Protein AF-A0A7C3XZ71-F1 (afdb_monomer)

Foldseek 3Di:
DDDPPDDFLVQFPQDDPQFGNDDPDPPPDPLFFDQLLVVVVVLVVVLVVQLVVLVVVVDDPPDPVNVVSNVVSVVVSVVVSVPDDDPPFDAPPDPPGDGPQDDPRGGRVSGDGHPRDDVDGDGPDPDPPPPPDD

Structure (mmCIF, N/CA/C/O backbone):
data_AF-A0A7C3XZ71-F1
#
_entry.id   AF-A0A7C3XZ71-F1
#
loop_
_atom_site.group_PDB
_atom_site.id
_atom_site.type_symbol
_atom_site.label_atom_id
_atom_site.label_alt_id
_atom_site.label_comp_id
_atom_site.label_asym_id
_atom_site.label_entity_id
_atom_site.label_seq_id
_atom_site.pdbx_PDB_ins_code
_atom_site.Cartn_x
_atom_site.Cartn_y
_atom_site.Cartn_z
_atom_site.occupancy
_atom_site.B_iso_or_equiv
_atom_site.auth_seq_id
_atom_site.auth_comp_id
_atom_site.auth_asym_id
_atom_site.auth_atom_id
_atom_site.pdbx_PDB_model_num
ATOM 1 N N . MET A 1 1 ? -11.980 -8.188 44.718 1.00 34.22 1 MET A N 1
ATOM 2 C CA . MET A 1 1 ? -11.807 -8.435 43.269 1.00 34.22 1 MET A CA 1
ATOM 3 C C . MET A 1 1 ? -12.173 -7.157 42.534 1.00 34.22 1 MET A C 1
ATOM 5 O O . MET A 1 1 ? -13.336 -6.785 42.555 1.00 34.22 1 MET A O 1
ATOM 9 N N . ALA A 1 2 ? -11.195 -6.421 42.002 1.00 36.97 2 ALA A N 1
ATOM 10 C CA . ALA A 1 2 ? -11.461 -5.149 41.333 1.00 36.97 2 ALA A CA 1
ATOM 11 C C . ALA A 1 2 ? -12.155 -5.408 39.990 1.00 36.97 2 ALA A C 1
ATOM 13 O O . ALA A 1 2 ? -11.551 -5.920 39.048 1.00 36.97 2 ALA A O 1
ATOM 14 N N . THR A 1 3 ? -13.445 -5.094 39.926 1.00 45.03 3 THR A N 1
ATOM 15 C CA . THR A 1 3 ? -14.258 -5.143 38.713 1.00 45.03 3 THR A CA 1
ATOM 16 C C . THR A 1 3 ? -13.667 -4.148 37.722 1.00 45.03 3 THR A C 1
ATOM 18 O O . THR A 1 3 ? -13.735 -2.942 37.950 1.00 45.03 3 THR A O 1
ATOM 21 N N . ILE A 1 4 ? -13.040 -4.633 36.646 1.00 48.81 4 ILE A N 1
ATOM 22 C CA . ILE A 1 4 ? -12.467 -3.780 35.598 1.00 48.81 4 ILE A CA 1
ATOM 23 C C . ILE A 1 4 ? -13.623 -3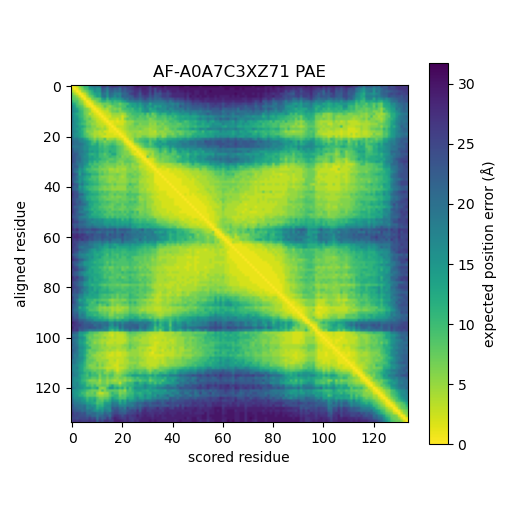.019 34.934 1.00 48.81 4 ILE A C 1
ATOM 25 O O . ILE A 1 4 ? -14.320 -3.519 34.049 1.00 48.81 4 ILE A O 1
ATOM 29 N N . GLN A 1 5 ? -13.864 -1.803 35.421 1.00 48.72 5 GLN A N 1
ATOM 30 C CA . GLN A 1 5 ? -14.847 -0.876 34.891 1.00 48.72 5 GLN A CA 1
ATOM 31 C C . GLN A 1 5 ? -14.360 -0.382 33.528 1.00 48.72 5 GLN A C 1
ATOM 33 O O . GLN A 1 5 ? -13.364 0.324 33.432 1.00 48.72 5 GLN A O 1
ATOM 38 N N . LYS A 1 6 ? -15.070 -0.801 32.473 1.00 50.16 6 LYS A N 1
ATOM 39 C CA . LYS A 1 6 ? -15.217 -0.117 31.173 1.00 50.16 6 LYS A CA 1
ATOM 40 C C . LYS A 1 6 ? -14.004 0.730 30.733 1.00 50.16 6 LYS A C 1
ATOM 42 O O . LYS A 1 6 ? -14.123 1.939 30.572 1.00 50.16 6 LYS A O 1
ATOM 47 N N . LEU A 1 7 ? -12.853 0.105 30.491 1.00 56.19 7 LEU A N 1
ATOM 48 C CA . LEU A 1 7 ? -11.729 0.814 29.878 1.00 56.19 7 LEU A CA 1
ATOM 49 C C . LEU A 1 7 ? -12.064 1.160 28.419 1.00 56.19 7 LEU A C 1
ATOM 51 O O . LEU A 1 7 ? -12.494 0.288 27.660 1.00 56.19 7 LEU A O 1
ATOM 55 N N . SER A 1 8 ? -11.862 2.428 28.047 1.00 60.78 8 SER A N 1
ATOM 56 C CA . SER A 1 8 ? -11.937 2.896 26.659 1.00 60.78 8 SER A CA 1
ATOM 57 C C . SER A 1 8 ? -10.962 2.100 25.786 1.00 60.78 8 SER A C 1
ATOM 59 O O . SER A 1 8 ? -9.816 1.830 26.172 1.00 60.78 8 SER A O 1
ATOM 61 N N . GLY A 1 9 ? -11.418 1.719 24.595 1.00 62.12 9 GLY A N 1
ATOM 62 C CA . GLY A 1 9 ? -10.610 1.004 23.607 1.00 62.12 9 GLY A CA 1
ATOM 63 C C . GLY A 1 9 ? -9.523 1.852 22.981 1.00 62.12 9 GLY A C 1
ATOM 64 O O . GLY A 1 9 ? -8.670 1.296 22.308 1.00 62.12 9 GLY A O 1
ATOM 65 N N . GLU A 1 10 ? -9.507 3.159 23.233 1.00 64.94 10 GLU A N 1
ATOM 66 C CA . GLU A 1 10 ? -8.468 4.080 22.762 1.00 64.94 10 GLU A CA 1
ATOM 67 C C . GLU A 1 10 ? -7.064 3.686 23.239 1.00 64.94 10 GLU A C 1
ATOM 69 O O . GLU A 1 10 ? -6.089 3.977 22.560 1.00 64.94 10 GLU A O 1
ATOM 74 N N . ASN A 1 11 ? -6.956 2.961 24.359 1.00 64.31 11 ASN A N 1
ATOM 75 C CA . ASN A 1 11 ? -5.686 2.424 24.862 1.00 64.31 11 ASN A CA 1
ATOM 76 C C . ASN A 1 11 ? -5.368 1.006 24.344 1.00 64.31 11 ASN A C 1
ATOM 78 O O . ASN A 1 11 ? -4.415 0.364 24.799 1.00 64.31 11 ASN A O 1
ATOM 82 N N . CYS A 1 12 ? -6.190 0.471 23.439 1.00 69.06 12 CYS A N 1
ATOM 83 C CA . CYS A 1 12 ? -5.954 -0.823 22.821 1.00 69.06 12 CYS A CA 1
ATOM 84 C C . CYS A 1 12 ? -4.977 -0.679 21.655 1.00 69.06 12 CYS A C 1
ATOM 86 O O . CYS A 1 12 ? -5.212 0.098 20.735 1.00 69.06 12 CYS A O 1
ATOM 88 N N . LEU A 1 13 ? -3.962 -1.544 21.627 1.00 66.94 13 LEU A N 1
ATOM 89 C CA . LEU A 1 13 ? -2.948 -1.633 20.568 1.00 66.94 13 LEU A CA 1
ATOM 90 C C . LEU A 1 13 ? -3.523 -1.758 19.149 1.00 66.94 13 LEU A C 1
ATOM 92 O O . LEU A 1 13 ? -2.864 -1.438 18.164 1.00 66.94 13 LEU A O 1
ATOM 96 N N . TYR A 1 14 ? -4.748 -2.267 19.034 1.00 72.88 14 TYR A N 1
ATOM 97 C CA . TYR A 1 14 ? -5.396 -2.540 17.755 1.00 72.88 14 TYR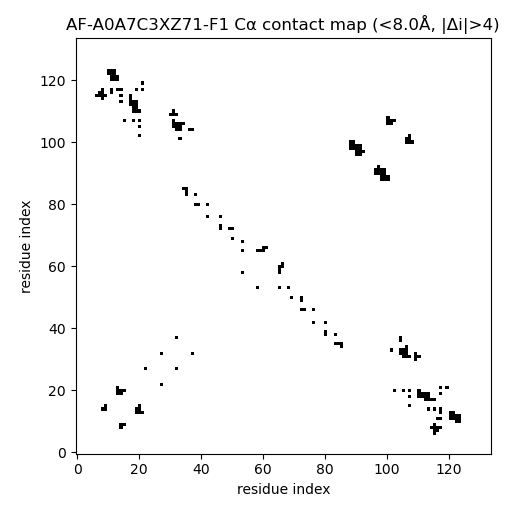 A CA 1
ATOM 98 C C . TYR A 1 14 ? -6.539 -1.575 17.439 1.00 72.88 14 TYR A C 1
ATOM 100 O O . TYR A 1 14 ? -7.215 -1.759 16.429 1.00 72.88 14 TYR A O 1
ATOM 108 N N . PHE A 1 15 ? -6.800 -0.577 18.282 1.00 74.19 15 PHE A N 1
ATOM 109 C CA . PHE A 1 15 ? -7.847 0.399 18.021 1.00 74.19 15 PHE A CA 1
ATOM 110 C C . PHE A 1 15 ? -7.302 1.530 17.154 1.00 74.19 15 PHE A C 1
ATOM 112 O O . PHE A 1 15 ? -6.361 2.226 17.519 1.00 74.19 15 PHE A O 1
ATOM 119 N N . GLN A 1 16 ? -7.911 1.724 15.990 1.00 78.94 16 GLN A N 1
ATOM 120 C CA . GLN A 1 16 ? -7.625 2.855 15.122 1.00 78.94 16 GLN A CA 1
ATOM 121 C C . GLN A 1 16 ? -8.926 3.476 14.656 1.00 78.94 16 GLN A C 1
ATOM 123 O O . GLN A 1 16 ? -9.684 2.853 13.918 1.00 78.94 16 GLN A O 1
ATOM 128 N N . ARG A 1 17 ? -9.171 4.722 15.077 1.00 82.81 17 ARG A N 1
ATOM 129 C CA . ARG A 1 17 ? -10.276 5.559 14.580 1.00 82.81 17 ARG A CA 1
ATOM 130 C C . ARG A 1 17 ? -11.635 4.845 14.607 1.00 82.81 17 ARG A C 1
ATOM 132 O O . ARG A 1 17 ? -12.351 4.806 13.610 1.00 82.81 17 ARG A O 1
ATOM 139 N N . GLY A 1 18 ? -11.972 4.230 15.743 1.00 78.69 18 GLY A N 1
ATOM 140 C CA . GLY A 1 18 ? -13.254 3.534 15.918 1.00 78.69 18 GLY A CA 1
ATOM 141 C C . GLY A 1 18 ? -13.331 2.155 15.252 1.00 78.69 18 GLY A C 1
ATOM 142 O O . GLY A 1 18 ? -14.431 1.636 15.041 1.00 78.69 18 GLY A O 1
ATOM 143 N N . ARG A 1 19 ? -12.189 1.567 14.872 1.00 84.31 19 ARG A N 1
ATOM 144 C CA . ARG A 1 19 ? -12.091 0.264 14.197 1.00 84.31 19 ARG A CA 1
ATOM 145 C C . ARG A 1 19 ? -11.031 -0.613 14.847 1.00 84.31 19 ARG A C 1
ATOM 147 O O . ARG A 1 19 ? -9.982 -0.122 15.258 1.00 84.31 19 ARG A O 1
ATOM 154 N N . CYS A 1 20 ? -11.286 -1.917 14.894 1.00 79.81 20 CYS A N 1
ATOM 155 C CA . CYS A 1 20 ? -10.284 -2.895 15.310 1.00 79.81 20 CYS A CA 1
ATOM 156 C C . CYS A 1 20 ? -9.459 -3.355 14.114 1.00 79.81 20 CYS A C 1
ATOM 158 O O . CYS A 1 20 ? -9.981 -3.906 13.150 1.00 79.81 20 CYS A O 1
ATOM 160 N N . THR A 1 21 ? -8.147 -3.158 14.185 1.00 77.88 21 THR A N 1
ATOM 161 C CA . THR A 1 21 ? -7.215 -3.508 13.109 1.00 77.88 21 THR A CA 1
ATOM 162 C C . THR A 1 21 ? -6.714 -4.943 13.196 1.00 77.88 21 THR A C 1
ATOM 164 O O . THR A 1 21 ? -6.098 -5.429 12.250 1.00 77.88 21 THR A O 1
ATOM 167 N N . ARG A 1 22 ? -7.001 -5.671 14.281 1.00 74.50 22 ARG A N 1
ATOM 168 C CA . ARG A 1 22 ? -6.683 -7.098 14.417 1.00 74.50 22 ARG A CA 1
ATOM 169 C C . ARG A 1 22 ? -7.846 -7.954 13.919 1.00 74.50 22 ARG A C 1
ATOM 171 O O . ARG A 1 22 ? -8.876 -8.020 14.576 1.00 74.50 22 ARG A O 1
ATOM 178 N N . SER A 1 23 ? -7.635 -8.635 12.795 1.00 62.72 23 SER A N 1
ATOM 179 C CA . SER A 1 23 ? -8.491 -9.741 12.358 1.00 62.72 23 SER A CA 1
ATOM 180 C C . SER A 1 23 ? -8.133 -10.985 13.170 1.00 62.72 23 SER A C 1
ATOM 182 O O . SER A 1 23 ? -6.954 -11.219 13.451 1.00 62.72 23 SER A O 1
ATOM 184 N N . THR A 1 24 ? -9.135 -11.757 13.579 1.00 60.09 24 THR A N 1
ATOM 185 C CA . THR A 1 24 ? -8.957 -13.110 14.132 1.00 60.09 24 THR A CA 1
ATOM 186 C C . THR A 1 24 ? -8.503 -14.104 13.062 1.00 60.09 24 THR A C 1
ATOM 188 O O . THR A 1 24 ? -7.933 -15.136 13.401 1.00 60.09 24 THR A O 1
ATOM 191 N N . VAL A 1 25 ? -8.695 -13.761 11.785 1.00 58.88 25 VAL A N 1
ATOM 192 C CA . VAL A 1 25 ? -8.340 -14.569 10.619 1.00 58.88 25 VAL A CA 1
ATOM 193 C C . VAL A 1 25 ? -7.020 -14.058 10.029 1.00 58.88 25 VAL A C 1
ATOM 195 O O . VAL A 1 25 ? -6.892 -12.873 9.695 1.00 58.88 25 VAL A O 1
ATOM 198 N N . PHE A 1 26 ? -6.022 -14.944 9.942 1.00 59.97 26 PHE A N 1
ATOM 199 C CA . PHE A 1 26 ? -4.776 -14.712 9.211 1.00 59.97 26 PHE A CA 1
ATOM 200 C C . PHE A 1 26 ? -4.636 -15.767 8.103 1.00 59.97 26 PHE A C 1
ATOM 202 O O . PHE A 1 26 ? -4.699 -16.956 8.418 1.00 59.97 26 PHE A O 1
ATOM 209 N N . PRO A 1 27 ? -4.404 -15.369 6.840 1.00 65.56 27 PRO A N 1
ATOM 210 C CA . PRO A 1 27 ? -4.251 -13.995 6.344 1.00 65.56 27 PRO A CA 1
ATOM 211 C C . PRO A 1 27 ? -5.553 -13.170 6.447 1.00 65.56 27 PRO A C 1
ATOM 213 O O . PRO A 1 27 ? -6.627 -13.751 6.578 1.00 65.56 27 PRO A O 1
ATOM 216 N N . PRO A 1 28 ? -5.479 -11.822 6.445 1.00 67.25 28 PRO A N 1
ATOM 217 C CA . PRO A 1 28 ? -6.679 -10.988 6.394 1.00 67.25 28 PRO A CA 1
ATOM 218 C C . PRO A 1 28 ? -7.518 -11.353 5.167 1.00 67.25 28 PRO A C 1
ATOM 220 O O . PRO A 1 28 ? -6.969 -11.541 4.082 1.00 67.25 28 PRO A O 1
ATOM 223 N N . GLU A 1 29 ? -8.834 -11.427 5.344 1.00 71.44 29 GLU A N 1
ATOM 224 C CA . GLU A 1 29 ? -9.759 -11.711 4.247 1.00 71.44 29 GLU A CA 1
ATOM 225 C C . GLU A 1 29 ? -9.631 -10.654 3.143 1.00 71.44 29 GLU A C 1
ATOM 227 O O . GLU A 1 29 ? -9.391 -9.474 3.424 1.00 71.44 29 GLU A O 1
ATOM 232 N N . GLU A 1 30 ? -9.834 -11.054 1.885 1.00 69.06 30 GLU A N 1
ATOM 233 C CA . GLU A 1 30 ? -9.728 -10.152 0.728 1.00 69.06 30 GLU A CA 1
ATOM 234 C C . GLU A 1 30 ? -10.601 -8.898 0.882 1.00 69.06 30 GLU A C 1
ATOM 236 O O . GLU A 1 30 ? -10.190 -7.799 0.508 1.00 69.06 30 GLU A O 1
ATOM 241 N N . GLY A 1 31 ? -11.763 -9.029 1.533 1.00 73.00 31 GLY A N 1
ATOM 242 C CA . GLY A 1 31 ? -12.668 -7.917 1.818 1.00 73.00 31 GLY A CA 1
ATOM 243 C C . GLY A 1 31 ? -12.093 -6.841 2.748 1.00 73.00 31 GLY A C 1
ATOM 244 O O . GLY A 1 31 ? -12.558 -5.704 2.697 1.00 73.00 31 GLY A O 1
ATOM 245 N N . GLN A 1 32 ? -11.079 -7.159 3.560 1.00 74.31 32 GLN A N 1
ATOM 246 C CA . GLN A 1 32 ? -10.446 -6.242 4.521 1.00 74.31 32 GLN A CA 1
ATOM 247 C C . GLN A 1 32 ? -9.248 -5.482 3.932 1.00 74.31 32 GLN A C 1
ATOM 249 O O . GLN A 1 32 ? -8.785 -4.487 4.510 1.00 74.31 32 GLN A O 1
ATOM 254 N N . LEU A 1 33 ? -8.717 -5.947 2.799 1.00 79.69 33 LEU A N 1
ATOM 255 C CA . LEU A 1 33 ? -7.544 -5.362 2.164 1.00 79.69 33 LEU A CA 1
ATOM 256 C C . LEU A 1 33 ? -7.882 -4.027 1.496 1.00 79.69 33 LEU A C 1
ATOM 258 O O . LEU A 1 33 ? -8.947 -3.816 0.916 1.00 79.69 33 LEU A O 1
ATOM 262 N N . CYS A 1 34 ? -6.943 -3.088 1.573 1.00 84.00 34 CYS A N 1
ATOM 263 C CA . CYS A 1 34 ? -7.051 -1.846 0.829 1.00 84.00 34 CYS A CA 1
ATOM 264 C C . CYS A 1 34 ? -6.734 -2.121 -0.643 1.00 84.00 34 CYS A C 1
ATOM 266 O O . CYS A 1 34 ? -5.586 -2.404 -0.980 1.00 84.00 34 CYS A O 1
ATOM 268 N N . ILE A 1 35 ? -7.738 -1.985 -1.514 1.00 82.56 35 ILE A N 1
ATOM 269 C CA . ILE A 1 35 ? -7.612 -2.208 -2.966 1.00 82.56 35 ILE A CA 1
ATOM 270 C C . ILE A 1 35 ? -6.461 -1.383 -3.554 1.00 82.56 35 ILE A C 1
ATOM 272 O O . ILE A 1 35 ? -5.649 -1.908 -4.306 1.00 82.56 35 ILE A O 1
ATOM 276 N N . LEU A 1 36 ? -6.323 -0.118 -3.141 1.00 79.69 36 LEU A N 1
ATOM 277 C CA . LEU A 1 36 ? -5.235 0.749 -3.602 1.00 79.69 36 LEU A CA 1
ATOM 278 C C . LEU A 1 36 ? -3.854 0.204 -3.221 1.00 79.69 36 LEU A C 1
ATOM 280 O O . LEU A 1 36 ? -2.920 0.285 -4.014 1.00 79.69 36 LEU A O 1
ATOM 284 N N . VAL A 1 37 ? -3.710 -0.362 -2.021 1.00 81.19 37 VAL A N 1
ATOM 285 C CA . VAL A 1 37 ? -2.439 -0.950 -1.572 1.00 81.19 37 VAL A CA 1
ATOM 286 C C . VAL A 1 37 ? -2.183 -2.280 -2.279 1.00 81.19 37 VAL A C 1
ATOM 288 O O . VAL A 1 37 ? -1.060 -2.523 -2.717 1.00 81.19 37 VAL A O 1
ATOM 291 N N . ALA A 1 38 ? -3.210 -3.116 -2.431 1.00 83.06 38 ALA A N 1
ATOM 292 C CA . ALA A 1 38 ? -3.110 -4.408 -3.103 1.00 83.06 38 ALA A CA 1
ATOM 293 C C . ALA A 1 38 ? -2.716 -4.251 -4.581 1.00 83.06 38 ALA A C 1
ATOM 295 O O . ALA A 1 38 ? -1.740 -4.859 -5.030 1.00 83.06 38 ALA A O 1
ATOM 296 N N . GLU A 1 39 ? -3.402 -3.374 -5.318 1.00 83.19 39 GLU A N 1
ATOM 297 C CA . GLU A 1 39 ? -3.082 -3.095 -6.720 1.00 83.19 39 GLU A CA 1
ATOM 298 C C . GLU A 1 39 ? -1.685 -2.481 -6.862 1.00 83.19 39 GLU A C 1
ATOM 300 O O . GLU A 1 39 ? -0.915 -2.910 -7.719 1.00 83.19 39 GLU A O 1
ATOM 305 N N . ARG A 1 40 ? -1.264 -1.585 -5.956 1.00 79.38 40 ARG A N 1
ATOM 306 C CA . ARG A 1 40 ? 0.125 -1.086 -5.937 1.00 79.38 40 ARG A CA 1
ATOM 307 C C . ARG A 1 40 ? 1.151 -2.185 -5.746 1.00 79.38 40 ARG A C 1
ATOM 309 O O . ARG A 1 40 ? 2.151 -2.205 -6.455 1.00 79.38 40 ARG A O 1
ATOM 316 N N . GLN A 1 41 ? 0.941 -3.085 -4.791 1.00 84.31 41 GLN A N 1
ATOM 317 C CA . GLN A 1 41 ? 1.881 -4.178 -4.540 1.00 84.31 41 GLN A CA 1
ATOM 318 C C . GLN A 1 41 ? 1.986 -5.102 -5.756 1.00 84.31 41 GLN A C 1
ATOM 320 O O . GLN A 1 41 ? 3.089 -5.475 -6.159 1.00 84.31 41 GLN A O 1
ATOM 325 N N . LYS A 1 42 ? 0.851 -5.428 -6.381 1.00 86.12 42 LYS A N 1
ATOM 326 C CA . LYS A 1 42 ? 0.787 -6.227 -7.609 1.00 86.12 42 LYS A CA 1
ATOM 327 C C . LYS A 1 42 ? 1.521 -5.544 -8.765 1.00 86.12 42 LYS A C 1
ATOM 329 O O . LYS A 1 42 ? 2.327 -6.178 -9.446 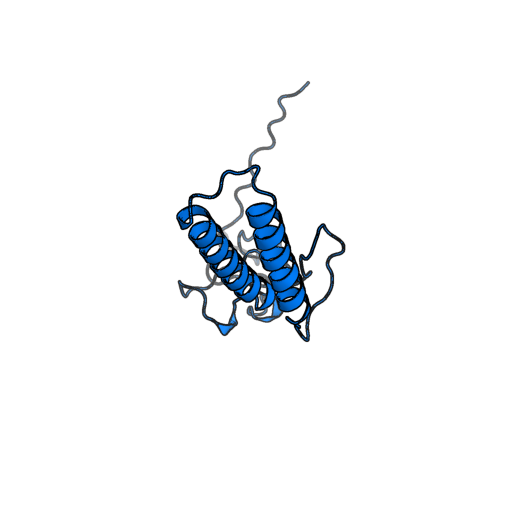1.00 86.12 42 LYS A O 1
ATOM 334 N N . MET A 1 43 ? 1.292 -4.248 -8.944 1.00 83.88 43 MET A N 1
ATOM 335 C CA . MET A 1 43 ? 1.950 -3.423 -9.952 1.00 83.88 43 MET A CA 1
ATOM 336 C C . MET A 1 43 ? 3.453 -3.291 -9.706 1.00 83.88 43 MET A C 1
ATOM 338 O O . MET A 1 43 ? 4.241 -3.496 -10.627 1.00 83.88 43 MET A O 1
ATOM 342 N N . GLY A 1 44 ? 3.877 -3.037 -8.469 1.00 84.19 44 GLY A N 1
ATOM 343 C CA . GLY A 1 44 ? 5.287 -2.976 -8.087 1.00 84.19 44 GLY A CA 1
ATOM 344 C C . GLY A 1 44 ? 6.016 -4.288 -8.376 1.00 84.19 44 GLY A C 1
ATOM 345 O O . GLY A 1 44 ? 7.078 -4.271 -8.992 1.00 84.19 44 GLY A O 1
ATOM 346 N N . ARG A 1 45 ? 5.410 -5.438 -8.048 1.00 87.88 45 ARG A N 1
ATOM 347 C CA . ARG A 1 45 ? 5.967 -6.760 -8.392 1.00 87.88 45 ARG A CA 1
ATOM 348 C C . ARG A 1 45 ? 6.129 -6.938 -9.902 1.00 87.88 45 ARG A C 1
ATOM 350 O O . ARG A 1 45 ? 7.224 -7.239 -10.360 1.00 87.88 45 ARG A O 1
ATOM 357 N N . ARG A 1 46 ? 5.082 -6.651 -10.685 1.00 86.88 46 ARG A N 1
ATOM 358 C CA . ARG A 1 46 ? 5.138 -6.700 -12.161 1.00 86.88 46 ARG A CA 1
ATOM 359 C C . ARG A 1 46 ? 6.200 -5.762 -12.737 1.00 86.88 46 ARG A C 1
ATOM 361 O O . ARG A 1 46 ? 6.860 -6.106 -13.713 1.00 86.88 46 ARG A O 1
ATOM 368 N N . THR A 1 47 ? 6.359 -4.584 -12.142 1.00 86.69 47 THR A N 1
ATOM 369 C CA . THR A 1 47 ? 7.374 -3.595 -12.525 1.00 86.69 47 THR A CA 1
ATOM 370 C C . THR A 1 47 ? 8.771 -4.152 -12.321 1.00 86.69 47 THR A C 1
ATOM 372 O O . THR A 1 47 ? 9.562 -4.165 -13.259 1.00 86.69 47 THR A O 1
ATOM 375 N N . LEU A 1 48 ? 9.052 -4.660 -11.119 1.00 86.31 48 LEU A N 1
ATOM 376 C CA . LEU A 1 48 ? 10.334 -5.272 -10.785 1.00 86.31 48 LEU A CA 1
ATOM 377 C C . LEU A 1 48 ? 10.630 -6.466 -11.690 1.00 86.31 48 LEU A C 1
ATOM 379 O O . LEU A 1 48 ? 11.749 -6.592 -12.171 1.00 86.31 48 LEU A O 1
ATOM 383 N N . ASP A 1 49 ? 9.633 -7.296 -11.994 1.00 88.50 49 ASP A N 1
ATOM 384 C CA . ASP A 1 49 ? 9.806 -8.423 -12.910 1.00 88.50 49 ASP A CA 1
ATOM 385 C C . ASP A 1 49 ? 10.148 -7.967 -14.335 1.00 88.50 49 ASP A C 1
ATOM 387 O O . ASP A 1 49 ? 11.028 -8.545 -14.973 1.00 88.50 49 ASP A O 1
ATOM 391 N N . ARG A 1 50 ? 9.491 -6.915 -14.844 1.00 86.44 50 ARG A N 1
ATOM 392 C CA . ARG A 1 50 ? 9.816 -6.323 -16.155 1.00 86.44 50 ARG A CA 1
ATOM 393 C C . ARG A 1 50 ? 11.233 -5.742 -16.167 1.00 86.44 50 ARG A C 1
ATOM 395 O O . ARG A 1 50 ? 11.970 -5.982 -17.118 1.00 86.44 50 ARG A O 1
ATOM 402 N N . LEU A 1 51 ? 11.629 -5.037 -15.108 1.00 85.81 51 LEU A N 1
ATOM 403 C CA . LEU A 1 51 ? 12.976 -4.477 -14.970 1.00 85.81 51 LEU A CA 1
ATOM 404 C C . LEU A 1 51 ? 14.047 -5.575 -14.893 1.00 85.81 51 LEU A C 1
ATOM 406 O O . LEU A 1 51 ? 15.034 -5.507 -15.616 1.00 85.81 51 LEU A O 1
ATOM 410 N N . LYS A 1 52 ? 13.815 -6.640 -14.118 1.00 86.31 52 LYS A N 1
ATOM 411 C CA . LYS A 1 52 ? 14.709 -7.809 -14.052 1.00 86.31 52 LYS A CA 1
ATOM 412 C C . LYS A 1 52 ? 14.853 -8.519 -15.394 1.00 86.31 52 LYS A C 1
ATOM 414 O O . LYS A 1 52 ? 15.900 -9.083 -15.687 1.00 86.31 52 LYS A O 1
ATOM 419 N N . ARG A 1 53 ? 13.807 -8.533 -16.228 1.00 86.12 53 ARG A N 1
ATOM 420 C CA . ARG A 1 53 ? 13.914 -9.079 -17.590 1.00 86.12 53 ARG A CA 1
ATOM 421 C C . ARG A 1 53 ? 14.827 -8.224 -18.462 1.00 86.12 53 ARG A C 1
ATOM 423 O O . ARG A 1 53 ? 15.591 -8.808 -19.216 1.00 86.12 53 ARG A O 1
ATOM 430 N N . LEU A 1 54 ? 14.799 -6.894 -18.327 1.00 82.50 54 LEU A N 1
ATOM 431 C CA . LEU A 1 54 ? 15.719 -6.007 -19.053 1.00 82.50 54 LEU A CA 1
ATOM 432 C C . LEU A 1 54 ? 17.189 -6.291 -18.722 1.00 82.50 54 LEU A C 1
ATOM 434 O O . LEU A 1 54 ? 18.029 -6.251 -19.612 1.00 82.50 54 LEU A O 1
ATOM 438 N N . GLU A 1 55 ? 17.490 -6.642 -17.471 1.00 80.56 55 GLU A N 1
ATOM 439 C CA . GLU A 1 55 ? 18.849 -7.005 -17.043 1.00 80.56 55 GLU A CA 1
ATOM 440 C C . GLU A 1 55 ? 19.383 -8.262 -17.750 1.00 80.56 55 GLU A C 1
ATOM 442 O O . GLU A 1 55 ? 20.590 -8.394 -17.931 1.00 80.56 55 GLU A O 1
ATOM 447 N N . ARG A 1 56 ? 18.505 -9.165 -18.210 1.00 83.94 56 ARG A N 1
ATOM 448 C CA . ARG A 1 56 ? 18.906 -10.401 -18.908 1.00 83.94 56 ARG A CA 1
ATOM 449 C C . ARG A 1 56 ? 19.382 -10.177 -20.339 1.00 83.94 56 ARG A C 1
ATOM 451 O O . ARG A 1 56 ? 20.009 -11.068 -20.897 1.00 83.94 56 ARG A O 1
ATOM 458 N N . PHE A 1 57 ? 19.087 -9.023 -20.932 1.00 78.62 57 PHE A N 1
ATOM 459 C CA . PHE A 1 57 ? 19.495 -8.708 -22.303 1.00 78.62 57 PHE A CA 1
ATOM 460 C C . PHE A 1 57 ? 20.938 -8.187 -22.395 1.00 78.62 57 PHE A C 1
ATOM 462 O O . PHE A 1 57 ? 21.373 -7.798 -23.471 1.00 78.62 57 PHE A O 1
ATOM 469 N N . GLY A 1 58 ? 21.691 -8.180 -21.288 1.00 72.56 58 GLY A N 1
ATOM 470 C CA . GLY A 1 58 ? 23.116 -7.833 -21.290 1.00 72.56 58 GLY A CA 1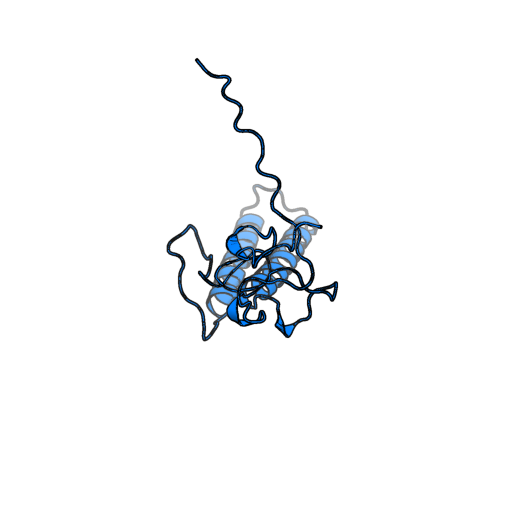
ATOM 471 C C . GLY A 1 58 ? 23.415 -6.343 -21.471 1.00 72.56 58 GLY A C 1
ATOM 472 O O . GLY A 1 58 ? 24.581 -5.977 -21.572 1.00 72.56 58 GLY A O 1
ATOM 473 N N . PHE A 1 59 ? 22.393 -5.481 -21.478 1.00 74.75 59 PHE A N 1
ATOM 474 C CA . PHE A 1 59 ? 22.575 -4.037 -21.583 1.00 74.75 59 PHE A CA 1
ATOM 475 C C . PHE A 1 59 ? 23.313 -3.470 -20.365 1.00 74.75 59 PHE A C 1
ATOM 477 O O . PHE A 1 59 ? 22.905 -3.672 -19.211 1.00 74.75 59 PHE A O 1
ATOM 484 N N . SER A 1 60 ? 24.348 -2.675 -20.616 1.00 73.19 60 SER A N 1
ATOM 485 C CA . SER A 1 60 ? 25.004 -1.859 -19.601 1.00 73.19 60 SER A CA 1
ATOM 486 C C . SER A 1 60 ? 24.017 -0.856 -18.997 1.00 73.19 60 SER A C 1
ATOM 488 O O . SER A 1 60 ? 23.027 -0.456 -19.609 1.00 73.19 60 SER A O 1
ATOM 490 N N . ILE A 1 61 ? 24.270 -0.424 -17.761 1.00 69.06 61 ILE A N 1
ATOM 491 C CA . ILE A 1 61 ? 23.450 0.590 -17.069 1.00 69.06 61 ILE A CA 1
ATOM 492 C C . ILE A 1 61 ? 23.453 1.926 -17.842 1.00 69.06 61 ILE A C 1
ATOM 494 O O . ILE A 1 61 ? 22.498 2.701 -17.758 1.00 69.06 61 ILE A O 1
ATOM 498 N N . HIS A 1 62 ? 24.496 2.174 -18.636 1.00 74.25 62 HIS A N 1
ATOM 499 C CA . HIS A 1 62 ? 24.662 3.391 -19.430 1.00 74.25 62 HIS A CA 1
ATOM 500 C C . HIS A 1 62 ? 24.038 3.319 -20.828 1.00 74.25 62 HIS A C 1
ATOM 502 O O . HIS A 1 62 ? 24.030 4.329 -21.532 1.00 74.25 62 HIS A O 1
ATOM 508 N N . ASP A 1 63 ? 23.469 2.177 -21.218 1.00 83.56 63 ASP A N 1
ATOM 509 C CA . ASP A 1 63 ? 22.883 2.033 -22.544 1.00 83.56 63 ASP A CA 1
ATOM 510 C C . ASP A 1 63 ? 21.616 2.878 -22.657 1.00 83.56 63 ASP A C 1
ATOM 512 O O . ASP A 1 63 ? 20.649 2.733 -21.898 1.00 83.56 63 ASP A O 1
ATOM 516 N N . ARG A 1 64 ? 21.605 3.769 -23.651 1.00 85.44 64 ARG A N 1
ATOM 517 C CA . ARG A 1 64 ? 20.470 4.652 -23.937 1.00 85.44 64 ARG A CA 1
ATOM 518 C C . ARG A 1 64 ? 19.179 3.855 -24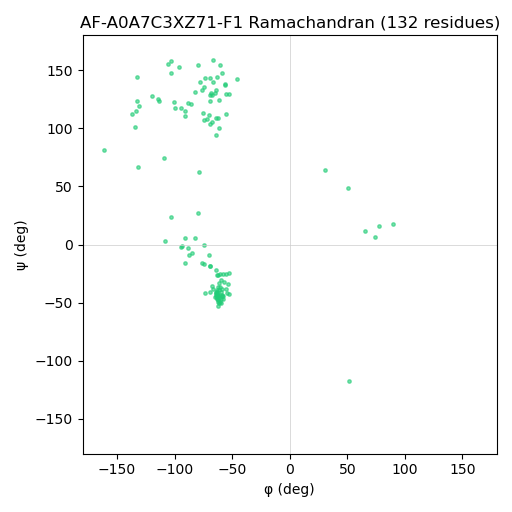.143 1.00 85.44 64 ARG A C 1
ATOM 520 O O . ARG A 1 64 ? 18.123 4.264 -23.669 1.00 85.44 64 ARG A O 1
ATOM 527 N N . GLU A 1 65 ? 19.271 2.701 -24.794 1.00 83.12 65 GLU A N 1
ATOM 528 C CA . GLU A 1 65 ? 18.146 1.796 -25.052 1.00 83.12 65 GLU A CA 1
ATOM 529 C C . GLU A 1 65 ? 17.551 1.238 -23.753 1.00 83.12 65 GLU A C 1
ATOM 531 O O . GLU A 1 65 ? 16.331 1.248 -23.566 1.00 83.12 65 GLU A O 1
ATOM 536 N N . ARG A 1 66 ? 18.407 0.852 -22.798 1.00 83.69 66 ARG A N 1
ATOM 537 C CA . ARG A 1 66 ? 17.984 0.406 -21.467 1.00 83.69 66 ARG A CA 1
ATOM 538 C C . ARG A 1 66 ? 17.265 1.519 -20.712 1.00 83.69 66 ARG A C 1
ATOM 540 O O . ARG A 1 66 ? 16.215 1.268 -20.124 1.00 83.69 66 ARG A O 1
ATOM 547 N N . GLN A 1 67 ? 17.788 2.744 -20.748 1.00 86.81 67 GLN A N 1
ATOM 548 C CA . GLN A 1 67 ? 17.159 3.889 -20.078 1.00 86.81 67 GLN A CA 1
ATOM 549 C C . GLN A 1 67 ? 15.784 4.217 -20.672 1.00 86.81 67 GLN A C 1
ATOM 551 O O . GLN A 1 67 ? 14.839 4.481 -19.927 1.00 86.81 67 GLN A O 1
ATOM 556 N N . VAL A 1 68 ? 15.647 4.158 -22.000 1.00 87.69 68 VAL A N 1
ATOM 557 C CA . VAL A 1 68 ? 14.359 4.350 -22.684 1.00 87.69 68 VAL A CA 1
ATOM 558 C C . VAL A 1 68 ? 13.366 3.258 -22.280 1.00 87.69 68 VAL A C 1
ATOM 560 O O . VAL A 1 68 ? 12.239 3.571 -21.898 1.00 87.69 68 VAL A O 1
ATOM 563 N N . ALA A 1 69 ? 13.784 1.989 -22.274 1.00 86.12 69 ALA A N 1
ATOM 564 C CA . ALA A 1 69 ? 12.929 0.876 -21.865 1.00 86.12 69 ALA A CA 1
ATOM 565 C C . ALA A 1 69 ? 12.494 0.977 -20.390 1.00 86.12 69 ALA A C 1
ATOM 567 O O . ALA A 1 69 ? 11.329 0.737 -20.064 1.00 86.12 69 ALA A O 1
ATOM 568 N N . GLN A 1 70 ? 13.399 1.381 -19.493 1.00 87.06 70 GLN A N 1
ATOM 569 C CA . GLN A 1 70 ? 13.084 1.617 -18.082 1.00 87.06 70 GLN A CA 1
ATOM 570 C C . GLN A 1 70 ? 12.066 2.745 -17.907 1.00 87.06 70 GLN A C 1
ATOM 572 O O . GLN A 1 70 ? 11.072 2.554 -17.205 1.00 87.06 70 GLN A O 1
ATOM 577 N N . ARG A 1 71 ? 12.273 3.892 -18.571 1.00 89.19 71 ARG A N 1
ATOM 578 C CA . ARG A 1 71 ? 11.316 5.010 -18.547 1.00 89.19 71 ARG A CA 1
ATOM 579 C C . ARG A 1 71 ? 9.950 4.573 -19.052 1.00 89.19 71 ARG A C 1
ATOM 581 O O . ARG A 1 71 ? 8.963 4.794 -18.362 1.00 89.19 71 ARG A O 1
ATOM 588 N N . TYR A 1 72 ? 9.901 3.860 -20.176 1.00 89.38 72 TYR A N 1
ATOM 589 C CA . TYR A 1 72 ? 8.652 3.340 -20.728 1.00 89.38 72 TYR A CA 1
ATOM 590 C C . TYR A 1 72 ? 7.912 2.420 -19.743 1.00 89.38 72 TYR A C 1
ATOM 592 O O . TYR A 1 72 ? 6.701 2.553 -19.555 1.00 89.38 72 TYR A O 1
ATOM 600 N N . ILE A 1 73 ? 8.625 1.504 -19.072 1.00 87.25 73 ILE A N 1
ATOM 601 C CA . ILE A 1 73 ? 8.031 0.635 -18.045 1.00 87.25 73 ILE A CA 1
ATOM 602 C C . ILE A 1 73 ? 7.456 1.480 -16.904 1.00 87.25 73 ILE A C 1
ATOM 604 O O . ILE A 1 73 ? 6.303 1.278 -16.527 1.00 87.25 73 ILE A O 1
ATOM 608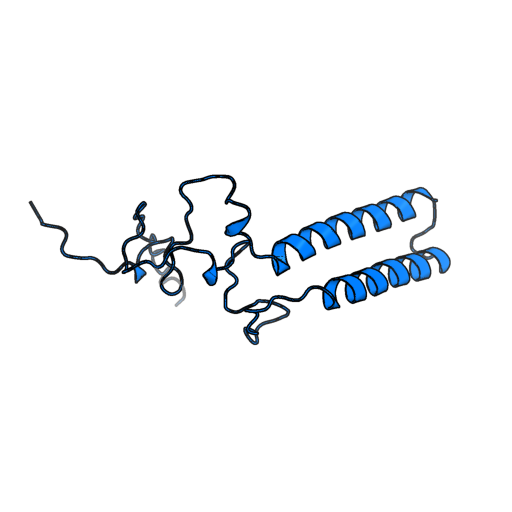 N N . VAL A 1 74 ? 8.234 2.424 -16.367 1.00 85.25 74 VAL A N 1
ATOM 609 C CA . VAL A 1 74 ? 7.809 3.290 -15.256 1.00 85.25 74 VAL A CA 1
ATOM 610 C C . VAL A 1 74 ? 6.592 4.131 -15.643 1.00 85.25 74 VAL A C 1
ATOM 612 O O . VAL A 1 74 ? 5.593 4.100 -14.929 1.00 85.25 74 VAL A O 1
ATOM 615 N N . GLU A 1 75 ? 6.626 4.815 -16.785 1.00 87.06 75 GLU A N 1
ATOM 616 C CA . GLU A 1 75 ? 5.515 5.630 -17.288 1.00 87.06 75 GLU A CA 1
ATOM 617 C C . GLU A 1 75 ? 4.242 4.807 -17.482 1.00 87.06 75 GLU A C 1
ATOM 619 O O . GLU A 1 75 ? 3.155 5.226 -17.078 1.00 87.06 75 GLU A O 1
ATOM 624 N N . ARG A 1 76 ? 4.362 3.603 -18.052 1.00 87.88 76 ARG A N 1
ATOM 625 C CA . ARG A 1 76 ? 3.226 2.693 -18.208 1.00 87.88 76 ARG A CA 1
ATOM 626 C C . ARG A 1 76 ? 2.632 2.304 -16.857 1.00 87.88 76 ARG A C 1
ATOM 628 O O . ARG A 1 76 ? 1.413 2.304 -16.710 1.00 87.88 76 ARG A O 1
ATOM 635 N N . ASN A 1 77 ? 3.469 2.004 -15.867 1.00 83.94 77 ASN A N 1
ATOM 636 C CA . ASN A 1 77 ? 2.989 1.647 -14.534 1.00 83.94 77 ASN A CA 1
ATOM 637 C C . ASN A 1 77 ? 2.333 2.833 -13.820 1.00 83.94 77 ASN A C 1
ATOM 639 O O . ASN A 1 77 ? 1.343 2.630 -13.126 1.00 83.94 77 ASN A O 1
ATOM 643 N N . LEU A 1 78 ? 2.839 4.057 -14.010 1.00 80.81 78 LEU A N 1
ATOM 644 C CA . LEU A 1 78 ? 2.202 5.271 -13.492 1.00 80.81 78 LEU A CA 1
ATOM 645 C C . LEU A 1 78 ? 0.815 5.482 -14.114 1.00 80.81 78 LEU A C 1
ATOM 647 O O . LEU A 1 78 ? -0.132 5.773 -13.389 1.00 80.81 78 LEU A O 1
ATOM 651 N N . LYS A 1 79 ? 0.670 5.260 -15.428 1.00 84.56 79 LYS A N 1
ATOM 652 C CA . LYS A 1 79 ? -0.633 5.318 -16.114 1.00 84.56 79 LYS A CA 1
ATOM 653 C C . LYS A 1 79 ? -1.603 4.246 -15.612 1.00 84.56 79 LYS A C 1
ATOM 655 O O . LYS A 1 79 ? -2.749 4.558 -15.309 1.00 84.56 79 LYS A O 1
ATOM 660 N N . GLU A 1 80 ? -1.147 2.999 -15.492 1.00 84.06 80 GLU A N 1
ATOM 661 C CA . GLU A 1 80 ? -1.958 1.893 -14.961 1.00 84.06 80 GLU A CA 1
ATOM 662 C C . GLU A 1 80 ? -2.366 2.154 -13.496 1.00 84.06 80 GLU A C 1
ATOM 664 O O . GLU A 1 80 ? -3.498 1.873 -13.116 1.00 84.06 80 GLU A O 1
ATOM 669 N N . LEU A 1 81 ? -1.489 2.762 -12.687 1.00 76.25 81 LEU A N 1
ATOM 670 C CA . LEU A 1 81 ? -1.796 3.122 -11.303 1.00 76.25 81 LEU A CA 1
ATOM 671 C C . LEU A 1 81 ? -2.822 4.257 -11.203 1.00 76.25 81 LEU A C 1
ATOM 673 O O . LEU A 1 81 ? -3.712 4.193 -10.359 1.00 76.25 81 LEU A O 1
ATOM 677 N N . ALA A 1 82 ? -2.716 5.270 -12.064 1.00 77.69 82 ALA A N 1
ATOM 678 C CA . ALA A 1 82 ? -3.671 6.373 -12.123 1.00 77.69 82 ALA A CA 1
ATOM 679 C C . ALA A 1 82 ? -5.090 5.905 -12.498 1.00 77.69 82 ALA A C 1
ATOM 681 O O . ALA A 1 82 ? -6.068 6.539 -12.109 1.00 77.69 82 ALA A O 1
ATOM 682 N N . ALA A 1 83 ? -5.214 4.780 -13.209 1.00 82.44 83 ALA A N 1
ATOM 683 C CA . ALA A 1 83 ? -6.502 4.172 -13.536 1.0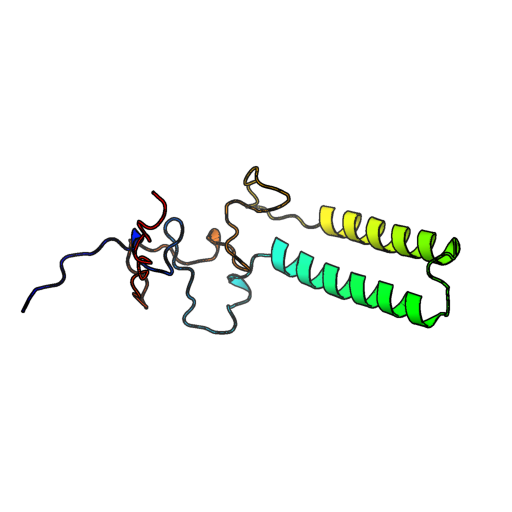0 82.44 83 ALA A CA 1
ATOM 684 C C . ALA A 1 83 ? -7.151 3.426 -12.353 1.00 82.44 83 ALA A C 1
ATOM 686 O O . ALA A 1 83 ? -8.348 3.135 -12.395 1.00 82.44 83 ALA A O 1
ATOM 687 N N . VAL A 1 84 ? -6.398 3.111 -11.290 1.00 80.25 84 VAL A N 1
ATOM 688 C CA . VAL A 1 84 ? -6.951 2.452 -10.100 1.00 80.25 84 VAL A CA 1
ATOM 689 C C . VAL A 1 84 ? -7.768 3.465 -9.304 1.00 80.25 84 VAL A C 1
ATOM 691 O O . VAL A 1 84 ? -7.227 4.328 -8.616 1.00 80.25 84 VAL A O 1
ATOM 694 N N . SER A 1 85 ? -9.089 3.324 -9.352 1.00 78.19 85 SER A N 1
ATOM 695 C CA . SER A 1 85 ? -10.016 4.156 -8.590 1.00 78.19 85 SER A CA 1
ATOM 696 C C . SER A 1 85 ? -10.570 3.410 -7.374 1.00 78.19 85 SER A C 1
ATOM 698 O O . SER A 1 85 ? -10.756 2.193 -7.371 1.00 78.19 85 SER A O 1
ATOM 700 N N . CYS A 1 86 ? -10.834 4.150 -6.298 1.00 80.62 86 CYS A N 1
ATOM 701 C CA . CYS A 1 86 ? -11.534 3.645 -5.123 1.00 80.62 86 CYS A CA 1
ATOM 702 C C . CYS A 1 86 ? -12.649 4.630 -4.776 1.00 80.62 86 CYS A C 1
ATOM 704 O O . CYS A 1 86 ? -12.378 5.788 -4.476 1.00 80.62 86 CYS A O 1
ATOM 706 N N . ARG A 1 87 ? -13.905 4.165 -4.799 1.00 81.69 87 ARG A N 1
ATOM 707 C CA . ARG A 1 87 ? -15.095 5.009 -4.582 1.00 81.69 87 ARG A CA 1
ATOM 708 C C . ARG A 1 87 ? -15.079 5.757 -3.245 1.00 81.69 87 ARG A C 1
ATOM 710 O O . ARG A 1 87 ? -15.583 6.866 -3.167 1.00 81.69 87 ARG A O 1
ATOM 717 N N . ASN A 1 88 ? -14.488 5.152 -2.216 1.00 82.94 88 ASN A N 1
ATOM 718 C CA . ASN A 1 88 ? -14.402 5.716 -0.866 1.00 82.94 88 ASN A CA 1
ATOM 719 C C . ASN A 1 88 ? -13.004 6.284 -0.571 1.00 82.94 88 ASN A C 1
ATOM 721 O O . ASN A 1 88 ? -12.561 6.291 0.579 1.00 82.94 88 ASN A O 1
ATOM 725 N N . PHE A 1 89 ? -12.251 6.654 -1.609 1.00 83.00 89 PHE A N 1
ATOM 726 C CA . PHE A 1 89 ? -10.958 7.294 -1.433 1.00 83.00 89 PHE A CA 1
ATOM 727 C C . PHE A 1 89 ? -11.147 8.701 -0.875 1.00 83.00 89 PHE A C 1
ATOM 729 O O . PHE A 1 89 ? -11.901 9.499 -1.425 1.00 83.00 89 PHE A O 1
ATOM 736 N N . VAL A 1 90 ? -10.423 8.998 0.199 1.00 84.06 90 VAL A N 1
ATOM 737 C CA . VAL A 1 90 ? -10.312 10.345 0.747 1.00 84.06 90 VAL A CA 1
ATOM 738 C C . VAL A 1 90 ? -8.833 10.599 0.995 1.00 84.06 90 VAL A C 1
ATOM 740 O O . VAL A 1 90 ? -8.175 9.806 1.676 1.00 84.06 90 VAL A O 1
ATOM 743 N N . ASP A 1 91 ? -8.313 11.665 0.397 1.00 82.69 91 ASP A N 1
ATOM 744 C CA . ASP A 1 91 ? -6.906 12.045 0.496 1.00 82.69 91 ASP A CA 1
ATOM 745 C C . ASP A 1 91 ? -6.548 12.400 1.946 1.00 82.69 91 ASP A C 1
ATOM 747 O O . ASP A 1 91 ? -7.297 13.110 2.619 1.00 82.69 91 ASP A O 1
ATOM 751 N N . SER A 1 92 ? -5.428 11.875 2.451 1.00 81.31 92 SER A N 1
ATOM 752 C CA . SER A 1 92 ? -4.937 12.218 3.785 1.00 81.31 92 SER A CA 1
ATOM 753 C C . SER A 1 92 ? -4.083 13.478 3.833 1.00 81.31 92 SER A C 1
ATOM 755 O O . SER A 1 92 ? -3.688 13.863 4.931 1.00 81.31 92 SER A O 1
ATOM 757 N N . GLY A 1 93 ? -3.733 14.077 2.689 1.00 75.50 93 GLY A N 1
ATOM 758 C CA . GLY A 1 93 ? -2.867 15.260 2.627 1.00 75.50 93 GLY A CA 1
ATOM 759 C C . GLY A 1 93 ? -1.429 15.010 3.105 1.00 75.50 93 GLY A C 1
ATOM 760 O O . GLY A 1 93 ? -0.671 15.953 3.311 1.00 75.50 93 GLY A O 1
ATOM 761 N N . LEU A 1 94 ? -1.047 13.743 3.294 1.00 71.31 94 LEU A N 1
ATOM 762 C CA . LEU A 1 94 ? 0.318 13.313 3.605 1.00 71.31 94 LEU A CA 1
ATOM 763 C C . LEU A 1 94 ? 0.954 12.726 2.341 1.00 71.31 94 LEU A C 1
ATOM 765 O O . LEU A 1 94 ? 0.244 12.276 1.440 1.00 71.31 94 LEU A O 1
ATOM 769 N N . ASN A 1 95 ? 2.291 12.710 2.294 1.00 57.97 95 ASN A N 1
ATOM 770 C CA . ASN A 1 95 ? 3.053 12.236 1.136 1.00 57.97 95 ASN A CA 1
ATOM 771 C C . ASN A 1 95 ? 2.534 10.894 0.566 1.00 57.97 95 ASN A C 1
ATOM 773 O O . ASN A 1 95 ? 2.105 9.982 1.272 1.00 57.97 95 ASN A O 1
ATOM 777 N N . TYR A 1 96 ? 2.582 10.833 -0.761 1.00 56.16 96 TYR A N 1
ATOM 778 C CA . TYR A 1 96 ? 1.565 10.291 -1.661 1.00 56.16 96 TYR A CA 1
ATOM 779 C C . TYR A 1 96 ? 1.525 8.753 -1.827 1.00 56.16 96 TYR A C 1
ATOM 781 O O . TYR A 1 96 ? 2.569 8.098 -1.816 1.00 56.16 96 TYR A O 1
ATOM 789 N N . PRO A 1 97 ? 0.361 8.170 -2.195 1.00 56.19 97 PRO A N 1
ATOM 790 C CA . PRO A 1 97 ? -0.975 8.483 -1.689 1.00 56.19 97 PRO A CA 1
ATOM 791 C C . PRO A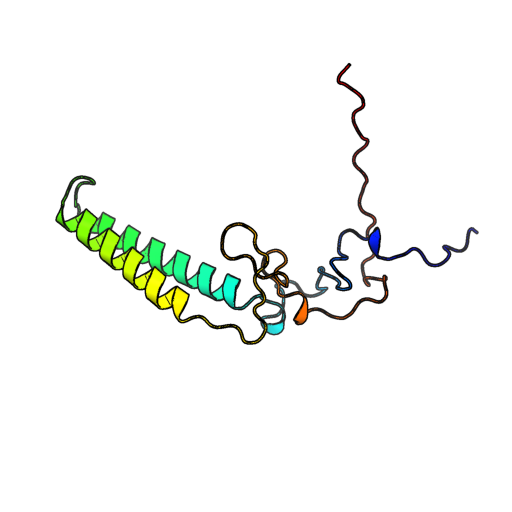 1 97 ? -1.297 7.588 -0.490 1.00 56.19 97 PRO A C 1
ATOM 793 O O . PRO A 1 97 ? -1.466 6.371 -0.655 1.00 56.19 97 PRO A O 1
ATOM 796 N N . ALA A 1 98 ? -1.446 8.190 0.688 1.00 70.19 98 ALA A N 1
ATOM 797 C CA . ALA A 1 98 ? -2.117 7.568 1.819 1.00 70.19 98 ALA A CA 1
ATOM 798 C C . ALA A 1 98 ? -3.588 8.017 1.805 1.00 70.19 98 ALA A C 1
ATOM 800 O O . ALA A 1 98 ? -3.899 9.197 1.888 1.00 70.19 98 ALA A O 1
ATOM 801 N N . CYS A 1 99 ? -4.521 7.079 1.643 1.00 82.94 99 CYS A N 1
ATOM 802 C CA . CYS A 1 99 ? -5.935 7.368 1.905 1.00 82.94 99 CYS A CA 1
ATOM 803 C C . CYS A 1 99 ? -6.105 7.555 3.416 1.00 82.94 99 CYS A C 1
ATOM 805 O O . CYS A 1 99 ? -5.494 6.789 4.166 1.00 82.94 99 CYS A O 1
ATOM 807 N N . ILE A 1 100 ? -6.967 8.465 3.897 1.00 84.50 100 ILE A N 1
ATOM 808 C CA . ILE A 1 100 ? -7.220 8.558 5.346 1.00 84.50 100 ILE A CA 1
ATOM 809 C C . ILE A 1 100 ? -7.635 7.189 5.872 1.00 84.50 100 ILE A C 1
ATOM 811 O O . ILE A 1 100 ? -7.121 6.746 6.883 1.00 84.50 100 ILE A O 1
ATOM 815 N N . HIS A 1 101 ? -8.473 6.440 5.164 1.00 85.88 101 HIS A N 1
ATOM 816 C CA . HIS A 1 101 ? -8.957 5.145 5.636 1.00 85.88 101 HIS A CA 1
ATOM 817 C C . HIS A 1 101 ? -7.917 4.021 5.546 1.00 85.88 101 HIS A C 1
ATOM 819 O O . HIS A 1 101 ? -8.217 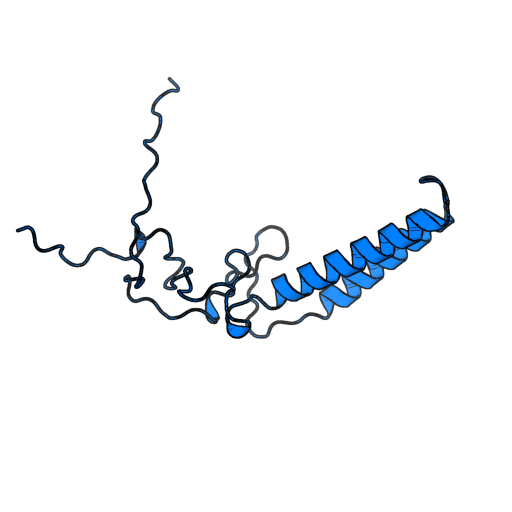2.889 5.919 1.00 85.88 101 HIS A O 1
ATOM 825 N N . GLN A 1 102 ? -6.706 4.296 5.067 1.00 83.00 102 GLN A N 1
ATOM 826 C CA . GLN A 1 102 ? -5.633 3.318 5.033 1.00 83.00 102 GLN A CA 1
ATOM 827 C C . GLN A 1 102 ? -5.028 3.132 6.428 1.00 83.00 102 GLN A C 1
ATOM 829 O O . GLN A 1 102 ? -4.680 4.089 7.120 1.00 83.00 102 GLN A O 1
ATOM 834 N N . TYR A 1 103 ? -4.855 1.873 6.819 1.00 83.06 103 TYR A N 1
ATOM 835 C CA . TYR A 1 103 ? -3.996 1.488 7.930 1.00 83.06 103 TYR A CA 1
ATOM 836 C C . TYR A 1 103 ? -3.192 0.256 7.521 1.00 83.06 103 TYR A C 1
ATOM 838 O O . TYR A 1 103 ? -3.756 -0.820 7.313 1.00 83.06 103 TYR A O 1
ATOM 846 N N . GLN A 1 104 ? -1.874 0.421 7.372 1.00 82.25 104 GLN A N 1
ATOM 847 C CA . GLN A 1 104 ? -0.992 -0.595 6.787 1.00 82.25 104 GLN A CA 1
ATOM 848 C C . GLN A 1 104 ? -1.532 -1.076 5.422 1.00 82.25 104 GLN A C 1
ATOM 850 O O . GLN A 1 104 ? -1.651 -0.276 4.492 1.00 82.25 104 GLN A O 1
ATOM 855 N N . THR A 1 105 ? -1.879 -2.362 5.299 1.00 80.62 105 THR A N 1
ATOM 856 C CA . THR A 1 105 ? -2.451 -2.985 4.094 1.00 80.62 105 THR A CA 1
ATOM 857 C C . THR A 1 105 ? -3.980 -3.029 4.084 1.00 80.62 105 THR A C 1
ATOM 859 O O . THR A 1 105 ? -4.567 -3.504 3.112 1.00 80.62 105 THR A O 1
ATOM 862 N N . ARG A 1 106 ? -4.647 -2.549 5.140 1.00 82.88 106 ARG A N 1
ATOM 863 C CA . ARG A 1 106 ? -6.097 -2.681 5.333 1.00 82.88 106 ARG A CA 1
ATOM 864 C C . ARG A 1 106 ? -6.837 -1.374 5.091 1.00 82.88 106 ARG A C 1
ATOM 866 O O . ARG A 1 106 ? -6.278 -0.284 5.235 1.00 82.88 106 ARG A O 1
ATOM 873 N N . CYS A 1 107 ? -8.114 -1.499 4.746 1.00 85.69 107 CYS A N 1
ATOM 874 C CA . CYS A 1 107 ? -9.044 -0.378 4.675 1.00 85.69 107 CYS A CA 1
ATOM 875 C C . CYS A 1 107 ? -9.900 -0.340 5.945 1.00 85.69 107 CYS A C 1
ATOM 877 O O . CYS A 1 107 ? -10.675 -1.258 6.192 1.00 85.69 107 CYS A O 1
ATOM 879 N N . LEU A 1 108 ? -9.806 0.730 6.737 1.00 85.56 108 LEU A N 1
ATOM 880 C CA . LEU A 1 108 ? -10.567 0.893 7.982 1.00 85.56 108 LEU A CA 1
ATOM 881 C C . LEU A 1 108 ? -12.088 0.854 7.764 1.00 85.56 108 LEU A C 1
ATOM 883 O O . LEU A 1 108 ? -12.816 0.387 8.634 1.00 85.56 108 LEU A O 1
ATOM 887 N N . LEU A 1 109 ? -12.580 1.291 6.600 1.00 85.31 109 LEU A N 1
ATOM 888 C CA . LEU A 1 109 ? -14.008 1.210 6.259 1.00 85.31 109 LEU A CA 1
ATOM 889 C C . LEU A 1 109 ? -14.499 -0.225 6.041 1.00 85.31 109 LEU A C 1
ATOM 891 O O . LEU A 1 109 ? -15.700 -0.465 6.075 1.00 85.31 109 LEU A O 1
ATOM 895 N N . ARG A 1 110 ? -13.582 -1.164 5.799 1.00 83.50 110 ARG A N 1
ATOM 896 C CA . ARG A 1 110 ? -13.874 -2.593 5.647 1.00 83.50 110 ARG A CA 1
ATOM 897 C C . ARG A 1 110 ? -13.715 -3.372 6.952 1.00 83.50 110 ARG A C 1
ATOM 899 O O . ARG A 1 110 ? -13.924 -4.578 6.965 1.00 83.50 110 ARG A O 1
ATOM 906 N N . LEU A 1 111 ? -13.305 -2.698 8.024 1.00 80.75 111 LEU A N 1
ATOM 907 C CA . LEU A 1 111 ? -13.177 -3.289 9.348 1.00 80.75 111 LEU A CA 1
ATOM 908 C C . LEU A 1 111 ? -14.431 -2.999 10.168 1.00 80.75 111 LEU A C 1
ATOM 910 O O . LEU A 1 111 ? -15.110 -1.989 9.967 1.00 80.75 111 LEU A O 1
ATOM 914 N N . GLU A 1 112 ? -14.710 -3.885 11.114 1.00 77.31 112 GLU A N 1
ATOM 915 C CA . GLU A 1 112 ? -15.859 -3.760 12.001 1.00 77.31 112 GLU A CA 1
ATOM 916 C C . GLU A 1 112 ? -15.767 -2.511 12.880 1.00 77.31 112 GLU A C 1
ATOM 918 O O . GLU A 1 112 ? -14.691 -2.097 13.338 1.00 77.31 112 GLU A O 1
ATOM 923 N N . ILE A 1 113 ? -16.934 -1.914 13.125 1.00 76.75 113 ILE A N 1
ATOM 924 C CA . ILE A 1 113 ? -17.086 -0.806 14.063 1.00 76.75 113 ILE A CA 1
ATOM 925 C C . ILE A 1 113 ? -16.823 -1.329 15.469 1.00 76.75 113 ILE A C 1
ATOM 927 O O . ILE A 1 113 ? -17.429 -2.303 15.903 1.00 76.75 113 ILE A O 1
ATOM 931 N N . CYS A 1 114 ? -15.940 -0.654 16.196 1.00 72.69 114 CYS A N 1
ATOM 932 C CA . CYS A 1 114 ? -15.613 -1.006 17.565 1.00 72.69 114 CYS A CA 1
ATOM 933 C C . CYS A 1 114 ? -16.081 0.094 18.515 1.00 72.69 114 CYS A C 1
ATOM 935 O O . CYS A 1 114 ? -15.631 1.234 18.417 1.00 72.69 114 CYS A O 1
ATOM 937 N N . THR A 1 115 ? -16.916 -0.261 19.493 1.00 68.56 115 THR A N 1
ATOM 938 C CA . THR A 1 115 ? -17.384 0.630 20.575 1.00 68.56 115 THR A CA 1
ATOM 939 C C . THR A 1 115 ? -16.351 0.788 21.701 1.00 68.56 115 THR A C 1
ATOM 941 O O . THR A 1 115 ? -16.689 1.023 22.858 1.00 68.56 115 THR A O 1
ATOM 944 N N . GLY A 1 116 ? -15.066 0.626 21.376 1.00 61.69 116 GLY A N 1
ATOM 945 C CA . GLY A 1 116 ? -13.966 0.676 22.337 1.00 61.69 116 GLY A CA 1
ATOM 946 C C . GLY A 1 116 ? -13.616 -0.674 22.975 1.00 61.69 116 GLY A C 1
ATOM 947 O O . GLY A 1 116 ? -12.930 -0.711 23.991 1.00 61.69 116 GLY A O 1
ATOM 948 N N . ARG A 1 117 ? -14.043 -1.804 22.405 1.00 64.88 117 ARG A N 1
ATOM 949 C CA . ARG A 1 117 ? -13.590 -3.140 22.822 1.00 64.88 117 ARG A CA 1
ATOM 950 C C . ARG A 1 117 ? -13.244 -4.000 21.617 1.00 64.88 117 ARG A C 1
ATOM 952 O O . ARG A 1 117 ? -14.124 -4.564 20.980 1.00 64.88 117 ARG A O 1
ATOM 959 N N . CYS A 1 118 ? -11.952 -4.125 21.321 1.00 69.00 118 CYS A N 1
ATOM 960 C CA . CYS A 1 118 ? -11.510 -5.155 20.390 1.00 69.00 118 CYS A CA 1
ATOM 961 C C . CYS A 1 118 ? -11.558 -6.521 21.086 1.00 69.00 118 CYS A C 1
ATOM 963 O O . CYS A 1 118 ? -11.077 -6.612 22.218 1.00 69.00 118 CYS A O 1
ATOM 965 N N . PRO A 1 119 ? -12.071 -7.582 20.429 1.00 65.06 119 PRO A N 1
ATOM 966 C CA . PRO A 1 119 ? -12.221 -8.908 21.040 1.00 65.06 119 PRO A CA 1
ATOM 967 C C . PRO A 1 119 ? -10.902 -9.460 21.607 1.00 65.06 119 PRO A C 1
ATOM 969 O O . PRO A 1 119 ? -10.900 -10.210 22.574 1.00 65.06 119 PRO A O 1
ATOM 972 N N . ASN A 1 120 ? -9.766 -9.015 21.063 1.00 62.28 120 ASN A N 1
ATOM 973 C CA . ASN A 1 120 ? -8.429 -9.311 21.564 1.00 62.28 120 ASN A CA 1
ATOM 974 C C . ASN A 1 120 ? -7.786 -8.069 22.203 1.00 62.28 120 ASN A C 1
ATOM 976 O O . ASN A 1 120 ? -6.907 -7.438 21.606 1.00 62.28 120 ASN A O 1
ATOM 980 N N . TYR A 1 121 ? -8.235 -7.701 23.404 1.00 60.38 121 TYR A N 1
ATOM 981 C CA . TYR A 1 121 ? -7.748 -6.527 24.129 1.00 60.38 121 TYR A CA 1
ATOM 982 C C . TYR A 1 121 ? -6.301 -6.735 24.604 1.00 60.38 121 TYR A C 1
ATOM 984 O O . TYR A 1 121 ? -6.035 -7.453 25.566 1.00 60.38 121 TYR A O 1
ATOM 992 N N . ARG A 1 122 ? -5.340 -6.108 23.919 1.00 61.97 122 ARG A N 1
ATOM 993 C CA . ARG A 1 122 ? -3.983 -5.894 24.440 1.00 61.97 122 ARG A CA 1
ATOM 994 C C . ARG A 1 122 ? -3.781 -4.397 24.626 1.00 61.97 122 ARG A C 1
ATOM 996 O O . ARG A 1 122 ? -3.990 -3.638 23.679 1.00 61.97 122 ARG A O 1
ATOM 1003 N N . LEU A 1 123 ? -3.411 -3.991 25.837 1.00 62.59 123 LEU A N 1
ATOM 1004 C CA . LEU A 1 123 ? -3.027 -2.612 26.124 1.00 62.59 123 LEU A CA 1
ATOM 1005 C C . LEU A 1 123 ? -1.731 -2.283 25.383 1.00 62.59 123 LEU A C 1
ATOM 1007 O O . LEU A 1 123 ? -0.815 -3.112 25.339 1.00 62.59 123 LEU A O 1
ATOM 1011 N N . GLU A 1 124 ? -1.643 -1.078 24.824 1.00 63.19 124 GLU A N 1
ATOM 1012 C CA . GLU A 1 124 ? -0.349 -0.561 24.390 1.00 63.19 124 GLU A CA 1
ATOM 1013 C C . GLU A 1 124 ? 0.572 -0.456 25.604 1.00 63.19 124 GLU A C 1
ATOM 1015 O O . GLU A 1 124 ? 0.254 0.197 26.601 1.00 63.19 124 GLU A O 1
ATOM 1020 N N . ARG A 1 125 ? 1.740 -1.102 25.537 1.00 63.88 125 ARG A N 1
ATOM 1021 C CA . ARG A 1 125 ? 2.798 -0.822 26.503 1.00 63.88 125 ARG A CA 1
ATOM 1022 C C . ARG A 1 125 ? 3.273 0.597 26.217 1.00 63.88 125 ARG A C 1
ATOM 1024 O O . ARG A 1 125 ? 3.979 0.808 25.233 1.00 63.88 125 ARG A O 1
ATOM 1031 N N . LYS A 1 126 ? 2.897 1.562 27.061 1.00 55.81 126 LYS A N 1
ATOM 1032 C CA . LYS A 1 126 ? 3.563 2.869 27.071 1.00 55.81 126 LYS A CA 1
ATOM 1033 C C . LYS A 1 126 ? 5.050 2.587 27.276 1.00 55.81 126 LYS A C 1
ATOM 1035 O O . LYS A 1 126 ? 5.427 2.086 28.334 1.00 55.81 126 LYS A O 1
ATOM 1040 N N . LYS A 1 127 ? 5.884 2.842 26.261 1.00 52.00 127 LYS A N 1
ATOM 1041 C CA . LYS A 1 127 ? 7.331 2.901 26.489 1.00 52.00 127 LYS A CA 1
ATOM 1042 C C . LYS A 1 127 ? 7.540 3.935 27.602 1.00 52.00 127 LYS A C 1
ATOM 1044 O O . LYS A 1 127 ? 6.941 5.012 27.499 1.00 52.00 127 LYS A O 1
ATOM 1049 N N . PRO A 1 128 ? 8.292 3.622 28.671 1.00 46.88 128 PRO A N 1
ATOM 1050 C CA . PRO A 1 128 ? 8.664 4.650 29.627 1.00 46.88 128 PRO A CA 1
ATOM 1051 C C . PRO A 1 128 ? 9.311 5.791 28.834 1.00 46.88 128 PRO A C 1
ATOM 1053 O O . PRO A 1 128 ? 10.128 5.547 27.947 1.00 46.88 128 PRO A O 1
ATOM 1056 N N . ARG A 1 129 ? 8.842 7.023 29.055 1.00 50.75 129 ARG A N 1
ATOM 1057 C CA . ARG A 1 129 ? 9.511 8.202 28.505 1.00 50.75 129 ARG A CA 1
ATOM 1058 C C . ARG A 1 129 ? 10.881 8.237 29.173 1.00 50.75 129 ARG A C 1
ATOM 1060 O O . ARG A 1 129 ? 10.934 8.489 30.374 1.00 50.75 129 ARG A O 1
ATOM 1067 N N . ASP A 1 130 ? 11.941 7.946 28.427 1.00 46.53 130 ASP A N 1
ATOM 1068 C CA . ASP A 1 130 ? 13.302 8.212 28.885 1.00 46.53 130 ASP A CA 1
ATOM 1069 C C . ASP A 1 130 ? 13.428 9.724 29.090 1.00 46.53 130 ASP A C 1
ATOM 1071 O O . ASP A 1 130 ? 13.562 10.497 28.143 1.00 46.53 130 ASP A O 1
ATOM 1075 N N . PHE A 1 131 ? 13.336 10.158 30.346 1.00 50.59 131 PHE A N 1
ATOM 1076 C CA . PHE A 1 131 ? 13.763 11.483 30.786 1.00 50.59 131 PHE A CA 1
ATOM 1077 C C . PHE A 1 131 ? 15.287 11.470 30.948 1.00 50.59 131 PHE A C 1
ATOM 1079 O O . PHE A 1 131 ? 15.819 11.612 32.045 1.00 50.59 131 PHE A O 1
ATOM 1086 N N . SER A 1 132 ? 16.005 11.231 29.855 1.00 44.59 132 SER A N 1
ATOM 1087 C CA . SER A 1 132 ? 17.469 11.238 29.835 1.00 44.59 132 SER A CA 1
ATOM 1088 C C . SER A 1 132 ? 17.957 12.082 28.668 1.00 44.59 132 SER A C 1
ATOM 1090 O O . SER A 1 132 ? 18.483 11.583 27.678 1.00 44.59 132 SER A O 1
ATOM 1092 N N . SER A 1 133 ? 17.694 13.383 28.757 1.00 44.31 133 SER A N 1
ATOM 1093 C CA . SER A 1 133 ? 18.437 14.434 28.050 1.00 44.31 133 SER A CA 1
ATOM 1094 C C . SER A 1 133 ? 18.152 15.760 28.763 1.00 44.31 133 SER A C 1
ATOM 1096 O O . SER A 1 133 ? 17.243 16.502 28.393 1.00 44.31 133 SER A O 1
ATOM 1098 N N . LEU A 1 134 ? 18.880 15.980 29.858 1.00 39.12 134 LEU A N 1
ATOM 1099 C CA . LEU A 1 134 ? 19.245 17.305 30.356 1.00 39.12 134 LEU A CA 1
ATOM 1100 C C . LEU A 1 134 ? 20.718 17.504 30.002 1.00 39.12 134 LEU A C 1
ATOM 1102 O O . LEU A 1 134 ? 21.469 16.515 30.173 1.00 39.12 134 LEU A O 1
#

Mean predicted aligned error: 11.84 Å

pLDDT: mean 73.76, std 13.18, range [34.22, 89.38]

Radius of gyration: 21.84 Å; Cα contacts (8 Å, |Δi|>4): 120; chains: 1; bounding box: 42×32×68 Å

Sequence (134 aa):
MATIQKLSGENCLYFQRGRCTRSTVFPPEEGQLCILVAERQKMGRRTLDRLKRLERFGFSIHDRERQVAQRYIVERNLKELAAVSCRNFVDSGLNYPACIHQYQTRCLLRLEICTGRCPNYRLERKKPRDFSSL

Secondary structure (DSSP, 8-state):
--------GGGBTTEETTEE---SSSSPPGGGB-HHHHHHHHHHHHHHHHHHHHHTTT--TT-HHHHHHHHHHHHHHHHHHHT---TT--B-SSTTT-BTTEETTEEGGGSPB-SS--SS--B-----------

Solvent-accessible surface area (backbone atoms only — not comparable to full-atom values): 8380 Å² total; per-residue (Å²): 131,88,75,84,72,84,69,68,18,83,54,26,68,42,47,51,97,56,17,40,74,68,67,95,51,84,74,71,55,79,77,33,44,21,63,73,54,52,53,47,52,54,49,51,52,54,48,52,52,54,53,56,54,54,59,72,72,71,60,54,93,81,34,67,68,53,52,51,53,51,49,52,52,52,54,50,50,52,52,59,52,71,66,64,78,59,97,85,67,42,82,52,89,51,86,84,87,43,40,58,52,51,53,92,63,27,25,49,86,54,37,59,82,34,95,32,63,52,99,77,78,44,70,55,78,77,73,78,79,79,90,78,83,130